Protein AF-A0A7C5HG44-F1 (afdb_monomer)

Solvent-accessible surface area (backbone atoms only — not comparable to full-atom values): 5903 Å² total; per-residue (Å²): 140,80,74,83,87,48,67,66,63,52,51,54,48,53,54,49,47,68,54,42,56,70,26,48,62,32,43,48,52,43,50,53,51,39,49,54,36,49,74,70,72,43,58,62,65,47,50,52,52,53,49,42,29,47,63,68,37,22,48,55,38,20,50,44,32,20,64,72,66,64,47,42,73,60,17,41,47,51,18,50,28,51,24,26,47,56,42,27,56,49,50,52,54,58,53,74,62,50,68,69,60,64,68,76,49,84,85,82,120

Mean predicted aligned error: 7.6 Å

Nearest PDB structures (foldseek):
  5xjj-assembly1_A  TM=9.012E-01  e=9.979E-02  Camelina sativa
  4z3p-assembly1_A  TM=8.849E-01  e=9.473E-02  Escherichia coli
  5y50-assembly1_A  TM=8.730E-01  e=9.979E-02  Arabidopsis thaliana
  7dqk-assembly1_A  TM=8.898E-01  e=2.682E-01  Nicotiana tabacum
  6fhz-assembly1_A  TM=8.068E-01  e=2.068E-01  Pyrococcus furiosus DSM 3638

InterPro domains:
  IPR002528 Multi antimicrobial extrusion protein [PF01554] (5-64)
  IPR050222 Multi Antimicrobial Extrusion (MATE) [PTHR43298] (2-100)

Structure (mmCIF, N/CA/C/O backbone):
data_AF-A0A7C5HG44-F1
#
_entry.id   AF-A0A7C5HG44-F1
#
loop_
_atom_site.group_PDB
_atom_site.id
_atom_site.type_symbol
_atom_site.label_atom_id
_atom_site.label_alt_id
_atom_site.label_comp_id
_atom_site.label_asym_id
_atom_site.label_entity_id
_atom_site.label_seq_id
_atom_site.pdbx_PDB_ins_code
_atom_site.Cartn_x
_atom_site.Cartn_y
_atom_site.Cartn_z
_atom_site.occupancy
_atom_site.B_iso_or_equiv
_atom_site.auth_seq_id
_atom_site.auth_comp_id
_atom_site.auth_asym_id
_atom_site.auth_atom_id
_atom_site.pdbx_PDB_model_num
ATOM 1 N N . PHE A 1 1 ? 27.479 -10.121 -8.462 1.00 54.97 1 PHE A N 1
ATOM 2 C CA . PHE A 1 1 ? 27.815 -9.590 -9.795 1.00 54.97 1 PHE A CA 1
ATOM 3 C C . PHE A 1 1 ? 27.079 -8.261 -9.941 1.00 54.97 1 PHE A C 1
ATOM 5 O O . PHE A 1 1 ? 25.874 -8.268 -10.136 1.00 54.97 1 PHE A O 1
ATOM 12 N N . PHE A 1 2 ? 27.750 -7.139 -9.675 1.00 60.19 2 PHE A N 1
ATOM 13 C CA . PHE A 1 2 ? 27.192 -5.786 -9.791 1.00 60.19 2 PHE A CA 1
ATOM 14 C C . PHE A 1 2 ? 28.018 -5.108 -10.878 1.00 60.19 2 PHE A C 1
ATOM 16 O O . PHE A 1 2 ? 29.231 -5.019 -10.711 1.00 60.19 2 PHE A O 1
ATOM 23 N N . ILE A 1 3 ? 27.405 -4.753 -12.008 1.00 74.75 3 ILE A N 1
ATOM 24 C CA . ILE A 1 3 ? 28.102 -4.106 -13.124 1.00 74.75 3 ILE A CA 1
ATOM 25 C C . ILE A 1 3 ? 28.048 -2.598 -12.849 1.00 74.75 3 ILE A C 1
ATOM 27 O O . ILE A 1 3 ? 26.960 -2.019 -12.896 1.00 74.75 3 ILE A O 1
ATOM 31 N N . PRO A 1 4 ? 29.167 -1.948 -12.486 1.00 76.75 4 PRO A N 1
ATOM 32 C CA . PRO A 1 4 ? 29.173 -0.507 -12.272 1.00 76.75 4 PRO A CA 1
ATOM 33 C C . PRO A 1 4 ? 28.866 0.214 -13.594 1.00 76.75 4 PRO A C 1
ATOM 35 O O . PRO A 1 4 ? 29.385 -0.180 -14.635 1.00 76.75 4 PRO A O 1
ATOM 38 N N . ASN A 1 5 ? 28.065 1.285 -13.547 1.00 76.88 5 ASN A N 1
ATOM 39 C CA . ASN A 1 5 ? 27.705 2.135 -14.697 1.00 76.88 5 ASN A CA 1
ATOM 40 C C . ASN A 1 5 ? 26.935 1.460 -15.845 1.00 76.88 5 ASN A C 1
ATOM 42 O O . ASN A 1 5 ? 26.991 1.939 -16.976 1.00 76.88 5 ASN A O 1
ATOM 46 N N . ASP A 1 6 ? 26.164 0.407 -15.575 1.00 83.12 6 ASP A N 1
ATOM 47 C CA . ASP A 1 6 ? 25.252 -0.122 -16.588 1.00 83.12 6 ASP A CA 1
ATOM 48 C C . ASP A 1 6 ? 24.082 0.869 -16.844 1.00 83.12 6 ASP A C 1
ATOM 50 O O . ASP A 1 6 ? 23.286 1.156 -15.929 1.00 83.12 6 ASP A O 1
ATOM 54 N N . PRO A 1 7 ? 23.957 1.431 -18.065 1.00 83.12 7 PRO A N 1
ATOM 55 C CA . PRO A 1 7 ? 22.883 2.365 -18.391 1.00 83.12 7 PRO A CA 1
ATOM 56 C C . PRO A 1 7 ? 21.498 1.706 -18.339 1.00 83.12 7 PRO A C 1
ATOM 58 O O . PRO A 1 7 ? 20.504 2.394 -18.091 1.00 83.12 7 PRO A O 1
ATOM 61 N N . GLU A 1 8 ? 21.404 0.386 -18.512 1.00 84.38 8 GLU A N 1
ATOM 62 C CA . GLU A 1 8 ? 20.139 -0.340 -18.468 1.00 84.38 8 GLU A CA 1
ATOM 63 C C . GLU A 1 8 ? 19.597 -0.430 -17.035 1.00 84.38 8 GLU A C 1
ATOM 65 O O . GLU A 1 8 ? 18.435 -0.098 -16.781 1.00 84.38 8 GLU A O 1
ATOM 70 N N . VAL A 1 9 ? 20.455 -0.766 -16.067 1.00 84.38 9 VAL A N 1
ATOM 71 C CA . VAL A 1 9 ? 20.096 -0.805 -14.637 1.00 84.38 9 VAL A CA 1
ATOM 72 C C . VAL A 1 9 ? 19.638 0.572 -14.156 1.00 84.38 9 VAL A C 1
ATOM 74 O O . VAL A 1 9 ? 18.628 0.694 -13.459 1.00 84.38 9 VAL A O 1
ATOM 77 N N . THR A 1 10 ? 20.336 1.626 -14.584 1.00 84.81 10 THR A N 1
ATOM 78 C CA . THR A 1 10 ? 19.983 3.012 -14.250 1.00 84.81 10 THR A CA 1
ATOM 79 C C . THR A 1 10 ? 18.611 3.386 -14.817 1.00 84.81 10 THR A C 1
ATOM 81 O O . THR A 1 10 ? 17.779 3.958 -14.109 1.00 84.81 10 THR A O 1
ATOM 84 N N . LYS A 1 11 ? 18.323 3.007 -16.070 1.00 86.88 11 LYS A N 1
ATOM 85 C CA . LYS A 1 11 ? 17.024 3.247 -16.715 1.00 86.88 11 LYS A CA 1
ATOM 86 C C . LYS A 1 11 ? 15.880 2.569 -15.957 1.00 86.88 11 LYS A C 1
ATOM 88 O O . LYS A 1 11 ? 14.875 3.219 -15.662 1.00 86.88 11 LYS A O 1
ATOM 93 N N . TRP A 1 12 ? 16.035 1.294 -15.600 1.00 85.75 12 TRP A N 1
ATOM 94 C CA . TRP A 1 12 ? 15.035 0.567 -14.813 1.00 85.75 12 TRP A CA 1
ATOM 95 C C . TRP A 1 12 ? 14.856 1.157 -13.412 1.00 85.75 12 TRP A C 1
ATOM 97 O O . TRP A 1 12 ? 13.722 1.289 -12.950 1.00 85.75 12 TRP A O 1
ATOM 107 N N . GLY A 1 13 ? 15.945 1.596 -12.774 1.00 85.19 13 GLY A N 1
ATOM 108 C CA . GLY A 1 13 ? 15.906 2.303 -11.495 1.00 85.19 13 GLY A CA 1
ATOM 109 C C . GLY A 1 13 ? 15.076 3.587 -11.558 1.00 85.19 13 GLY A C 1
ATOM 110 O O . GLY A 1 13 ? 14.198 3.793 -10.723 1.00 85.19 13 GLY A O 1
ATOM 111 N N . VAL A 1 14 ? 15.278 4.424 -12.581 1.00 88.50 14 VAL A N 1
ATOM 112 C CA . VAL A 1 14 ? 14.501 5.665 -12.767 1.00 88.50 14 VAL A CA 1
ATOM 113 C C . VAL A 1 14 ? 13.006 5.375 -12.945 1.00 88.50 14 VAL A C 1
ATOM 115 O O . VAL A 1 14 ? 12.172 6.065 -12.353 1.00 88.50 14 VAL A O 1
ATOM 118 N N . ILE A 1 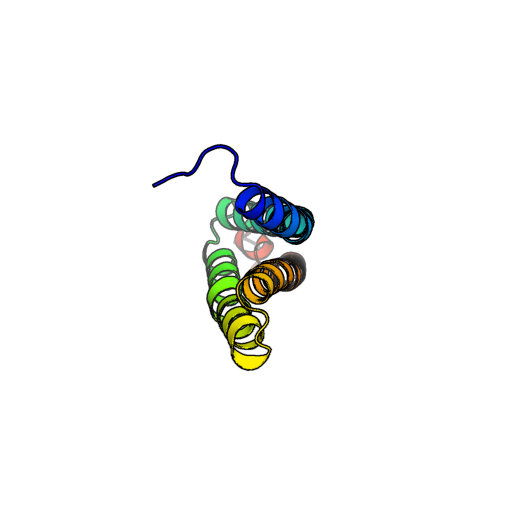15 ? 12.650 4.351 -13.729 1.00 87.50 15 ILE A N 1
ATOM 119 C CA . ILE A 1 15 ? 11.247 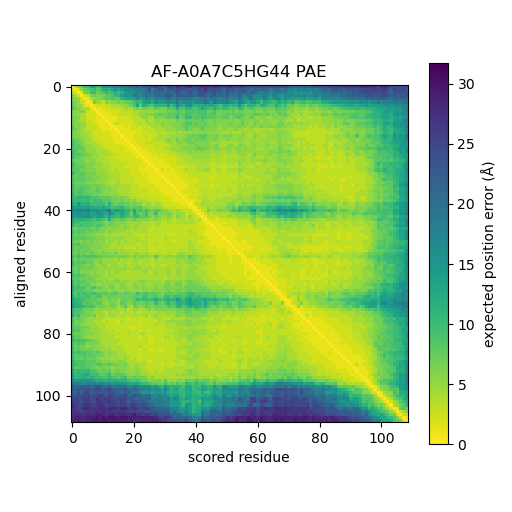3.953 -13.939 1.00 87.50 15 ILE A CA 1
ATOM 120 C C . ILE A 1 15 ? 10.623 3.480 -12.622 1.00 87.50 15 ILE A C 1
ATOM 122 O O . ILE A 1 15 ? 9.539 3.939 -12.254 1.00 87.50 15 ILE A O 1
ATOM 126 N N . LEU A 1 16 ? 11.327 2.617 -11.887 1.00 87.81 16 LEU A N 1
ATOM 127 C CA . LEU A 1 16 ? 10.902 2.135 -10.577 1.00 87.81 16 LEU A CA 1
ATOM 128 C C . LEU A 1 16 ? 10.660 3.299 -9.618 1.00 87.81 16 LEU A C 1
ATOM 130 O O . LEU A 1 16 ? 9.594 3.374 -9.006 1.00 87.81 16 LEU A O 1
ATOM 134 N N . PHE A 1 17 ? 11.608 4.235 -9.509 1.00 87.69 17 PHE A N 1
ATOM 135 C CA . PHE A 1 17 ? 11.468 5.377 -8.611 1.00 87.69 17 PHE A CA 1
ATOM 136 C C . PHE A 1 17 ? 10.272 6.245 -8.984 1.00 87.69 17 PHE A C 1
ATOM 138 O O . PHE A 1 17 ? 9.511 6.620 -8.094 1.00 87.69 17 PHE A O 1
ATOM 145 N N . ARG A 1 18 ? 10.037 6.517 -10.272 1.00 87.88 18 ARG A N 1
ATOM 146 C CA . ARG A 1 18 ? 8.867 7.301 -10.702 1.00 87.88 18 ARG A CA 1
ATOM 147 C C . ARG A 1 18 ? 7.542 6.658 -10.293 1.00 87.88 18 ARG A C 1
ATOM 149 O O . ARG A 1 18 ? 6.626 7.377 -9.910 1.00 87.88 18 ARG A O 1
ATOM 156 N N . ILE A 1 19 ? 7.449 5.329 -10.333 1.00 85.81 19 ILE A N 1
ATOM 157 C CA . ILE A 1 19 ? 6.226 4.593 -9.976 1.00 85.81 19 ILE A CA 1
ATOM 158 C C . ILE A 1 19 ? 6.075 4.459 -8.453 1.00 85.81 19 ILE A C 1
ATOM 160 O O . ILE A 1 19 ? 4.984 4.637 -7.912 1.00 85.81 19 ILE A O 1
ATOM 164 N N . ILE A 1 20 ? 7.162 4.161 -7.737 1.00 86.88 20 ILE A N 1
ATOM 165 C CA . ILE A 1 20 ? 7.110 3.861 -6.301 1.00 86.88 20 ILE A CA 1
ATOM 166 C C . ILE A 1 20 ? 7.085 5.124 -5.441 1.00 86.88 20 ILE A C 1
ATOM 168 O O . ILE A 1 20 ? 6.397 5.119 -4.421 1.00 86.88 20 ILE A O 1
ATOM 172 N N . SER A 1 21 ? 7.768 6.205 -5.828 1.00 89.12 21 SER A N 1
ATOM 173 C CA . SER A 1 21 ? 7.845 7.448 -5.038 1.00 89.12 21 SER A CA 1
ATOM 174 C C . SER A 1 21 ? 6.479 7.975 -4.578 1.00 89.12 21 SER A C 1
ATOM 176 O O . SER A 1 21 ? 6.312 8.183 -3.375 1.00 89.12 21 SER A O 1
ATOM 178 N N . PRO A 1 22 ? 5.455 8.112 -5.445 1.00 88.44 22 PRO A N 1
ATOM 179 C CA . PRO A 1 22 ? 4.143 8.565 -4.986 1.00 88.44 22 PRO A CA 1
ATOM 180 C C . PRO A 1 22 ? 3.450 7.543 -4.065 1.00 88.44 22 PRO A C 1
ATOM 182 O O . PRO A 1 22 ? 2.653 7.928 -3.212 1.00 88.44 22 PRO A O 1
ATOM 185 N N . SER A 1 23 ? 3.784 6.246 -4.160 1.00 87.94 23 SER A N 1
ATOM 186 C CA . SER A 1 23 ? 3.244 5.208 -3.263 1.00 87.94 23 SER A CA 1
ATOM 187 C C . SER A 1 23 ? 3.677 5.396 -1.807 1.00 87.94 23 SER A C 1
ATOM 189 O O . SER A 1 23 ? 2.966 4.963 -0.897 1.00 87.94 23 SER A O 1
ATOM 191 N N . VAL A 1 24 ? 4.839 6.023 -1.584 1.00 88.06 24 VAL A N 1
ATOM 192 C CA . VAL A 1 24 ? 5.443 6.170 -0.255 1.00 88.06 24 VAL A CA 1
ATOM 193 C C . VAL A 1 24 ? 4.594 7.068 0.640 1.00 88.06 24 VAL A C 1
ATOM 195 O O . VAL A 1 24 ? 4.479 6.793 1.829 1.00 88.06 24 VAL A O 1
ATOM 198 N N . VAL A 1 25 ? 3.916 8.073 0.076 1.00 90.19 25 VAL A N 1
ATOM 199 C CA . VAL A 1 25 ? 3.001 8.951 0.826 1.00 90.19 25 VAL A CA 1
ATOM 200 C C . VAL A 1 25 ? 1.861 8.138 1.449 1.00 90.19 25 VAL A C 1
ATOM 202 O O . VAL A 1 25 ? 1.611 8.215 2.651 1.00 90.19 25 VAL A O 1
ATOM 205 N N . PHE A 1 26 ? 1.218 7.277 0.656 1.00 89.31 26 PHE A N 1
ATOM 206 C CA . PHE A 1 26 ? 0.149 6.392 1.131 1.00 89.31 26 PHE A CA 1
ATOM 207 C C . PHE A 1 26 ? 0.659 5.341 2.116 1.00 89.31 26 PHE A C 1
ATOM 209 O O . PHE A 1 26 ? -0.024 5.000 3.086 1.00 89.31 26 PHE A O 1
ATOM 216 N N . PHE A 1 27 ? 1.874 4.842 1.887 1.00 87.69 27 PHE A N 1
ATOM 217 C CA . PHE A 1 27 ? 2.527 3.927 2.812 1.00 87.69 27 PHE A CA 1
ATOM 218 C C . PHE A 1 27 ? 2.823 4.592 4.166 1.00 87.69 27 PHE A C 1
ATOM 220 O O . PHE A 1 27 ? 2.617 3.964 5.203 1.00 87.69 27 PHE A O 1
ATOM 227 N N . GLY A 1 28 ? 3.203 5.872 4.174 1.00 89.69 28 GLY A N 1
ATOM 228 C CA . GLY A 1 28 ? 3.368 6.668 5.390 1.00 89.69 28 GLY A CA 1
ATOM 229 C C . GLY A 1 28 ? 2.078 6.757 6.206 1.00 89.69 28 GLY A C 1
ATOM 230 O O . GLY A 1 28 ? 2.099 6.512 7.409 1.00 89.69 28 GLY A O 1
ATOM 231 N N . ILE A 1 29 ? 0.933 6.989 5.555 1.00 88.50 29 ILE A N 1
ATOM 232 C CA . ILE A 1 29 ? -0.379 6.985 6.228 1.00 88.50 29 ILE A CA 1
ATOM 233 C C . ILE A 1 29 ? -0.641 5.628 6.893 1.00 88.50 29 ILE A C 1
ATOM 235 O O . ILE A 1 29 ? -1.014 5.574 8.062 1.00 88.50 29 ILE A O 1
ATOM 239 N N . LEU A 1 30 ? -0.404 4.523 6.179 1.00 88.12 30 LEU A N 1
ATOM 240 C CA . LEU A 1 30 ? -0.551 3.179 6.745 1.00 88.12 30 LEU A CA 1
ATOM 241 C C . LEU A 1 30 ? 0.364 2.972 7.964 1.00 88.12 30 LEU A C 1
ATOM 243 O O . LEU A 1 30 ? -0.043 2.340 8.936 1.00 88.12 30 LEU A O 1
ATOM 247 N N . MET A 1 31 ? 1.587 3.503 7.926 1.00 89.06 31 MET A N 1
ATOM 248 C CA . MET A 1 31 ? 2.546 3.416 9.026 1.00 89.06 31 MET A CA 1
ATOM 249 C C . MET A 1 31 ? 2.072 4.194 10.262 1.00 89.06 31 MET A C 1
ATOM 251 O O . MET A 1 31 ? 2.120 3.653 11.365 1.00 89.06 31 MET A O 1
ATOM 255 N N . VAL A 1 32 ? 1.526 5.402 10.079 1.00 90.06 32 VAL A N 1
ATOM 256 C CA . VAL A 1 32 ? 0.918 6.201 11.159 1.00 90.06 32 VAL A CA 1
ATOM 257 C C . VAL A 1 32 ? -0.279 5.474 11.772 1.00 90.06 32 VAL A C 1
ATOM 259 O O . VAL A 1 32 ? -0.366 5.354 12.991 1.00 90.06 32 VAL A O 1
ATOM 262 N N . LEU A 1 33 ? -1.168 4.924 10.940 1.00 85.38 33 LEU A N 1
ATOM 263 C CA . LEU A 1 33 ? -2.320 4.144 11.400 1.00 85.38 33 LEU A CA 1
ATOM 264 C C . LEU A 1 33 ? -1.883 2.918 12.206 1.00 85.38 33 LEU A C 1
ATOM 266 O O . LEU A 1 33 ? -2.378 2.690 13.308 1.00 85.38 33 LEU A O 1
ATOM 270 N N . ASN A 1 34 ? -0.924 2.149 11.683 1.00 86.62 34 ASN A N 1
ATOM 271 C CA . ASN A 1 34 ? -0.373 0.993 12.384 1.00 86.62 34 ASN A CA 1
ATOM 272 C C . ASN A 1 34 ? 0.256 1.391 13.724 1.00 86.62 34 ASN A C 1
ATOM 274 O O . ASN A 1 34 ? 0.095 0.655 14.694 1.00 86.62 34 ASN A O 1
ATOM 278 N N . 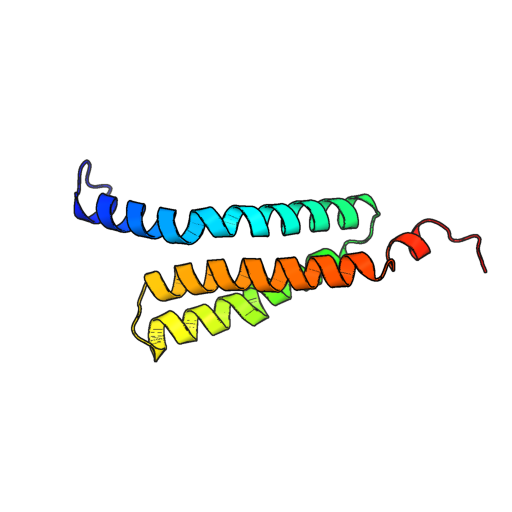GLY A 1 35 ? 0.951 2.530 13.790 1.00 85.94 35 GLY A N 1
ATOM 279 C CA . GLY A 1 35 ? 1.515 3.063 15.029 1.00 85.94 35 GLY A CA 1
ATOM 280 C C . GLY A 1 35 ? 0.440 3.459 16.042 1.00 85.94 35 GLY A C 1
ATOM 281 O O . GLY A 1 35 ? 0.537 3.084 17.205 1.00 85.94 35 GLY A O 1
ATOM 282 N N . ALA A 1 36 ? -0.624 4.131 15.597 1.00 85.38 36 ALA A N 1
ATOM 283 C CA . ALA A 1 36 ? -1.731 4.541 16.458 1.00 85.38 36 ALA A CA 1
ATOM 284 C C . ALA A 1 36 ? -2.470 3.340 17.076 1.00 85.38 36 ALA A C 1
ATOM 286 O O . ALA A 1 36 ? -2.699 3.306 18.283 1.00 85.38 36 ALA A O 1
ATOM 287 N N . PHE A 1 37 ? -2.796 2.320 16.271 1.00 81.38 37 PHE A N 1
ATOM 288 C CA . PHE A 1 37 ? -3.446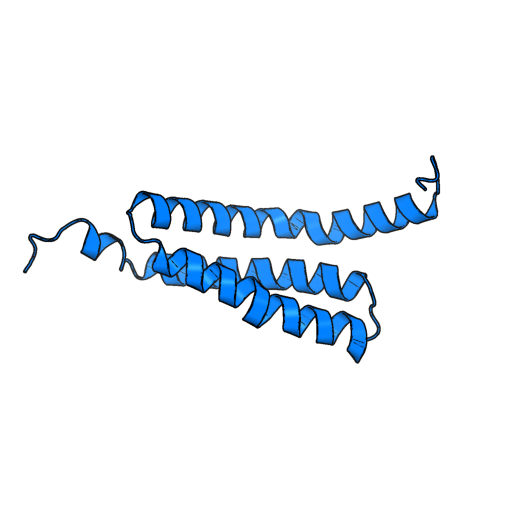 1.103 16.770 1.00 81.38 37 PHE A CA 1
ATOM 289 C C . PHE A 1 37 ? -2.550 0.306 17.732 1.00 81.38 37 PHE A C 1
ATOM 291 O O . PHE A 1 37 ? -3.019 -0.138 18.780 1.00 81.38 37 PHE A O 1
ATOM 298 N N . GLN A 1 38 ? -1.261 0.157 17.405 1.00 82.88 38 GLN A N 1
ATOM 299 C CA . GLN A 1 38 ? -0.300 -0.524 18.279 1.00 82.88 38 GLN A CA 1
ATOM 300 C C . GLN A 1 38 ? -0.079 0.235 19.594 1.00 82.88 38 GLN A C 1
ATOM 302 O O . GLN A 1 38 ? -0.038 -0.393 20.648 1.00 82.88 38 GLN A O 1
ATOM 307 N N . GLY A 1 39 ? -0.009 1.570 19.555 1.00 81.81 39 GLY A N 1
ATOM 308 C CA . GLY A 1 39 ? 0.113 2.419 20.745 1.00 81.81 39 GLY A CA 1
ATOM 309 C C . GLY A 1 39 ? -1.113 2.374 21.662 1.00 81.81 39 GLY A C 1
ATOM 310 O O . GLY A 1 39 ? -0.974 2.501 22.872 1.00 81.81 39 GLY A O 1
ATOM 311 N N . ALA A 1 40 ? -2.301 2.115 21.109 1.00 77.81 40 ALA A N 1
ATOM 312 C CA . ALA A 1 40 ? -3.530 1.883 21.871 1.00 77.81 40 ALA A CA 1
ATOM 313 C C . ALA A 1 40 ? -3.667 0.441 22.412 1.00 77.81 40 ALA A C 1
ATOM 315 O O . ALA A 1 40 ? -4.702 0.091 22.978 1.00 77.81 40 ALA A O 1
ATOM 316 N N . GLY A 1 41 ? -2.666 -0.424 22.203 1.00 77.31 41 GLY A N 1
ATOM 317 C CA . GLY A 1 41 ? -2.690 -1.826 22.630 1.00 77.31 41 GLY A CA 1
ATOM 318 C C . GLY A 1 41 ? -3.587 -2.741 21.784 1.00 77.31 41 GLY A C 1
ATOM 319 O O . GLY A 1 41 ? -3.808 -3.894 22.156 1.00 77.31 41 GLY A O 1
ATOM 320 N N . ASP A 1 42 ? -4.106 -2.272 20.641 1.00 75.44 42 ASP A N 1
ATOM 321 C CA . ASP A 1 42 ? -4.924 -3.082 19.733 1.00 75.44 42 ASP A CA 1
ATOM 322 C C . ASP A 1 42 ? -4.145 -3.483 18.475 1.00 75.44 42 ASP A C 1
ATOM 324 O O . ASP A 1 42 ? -4.099 -2.775 17.470 1.00 75.44 42 ASP A O 1
ATOM 328 N N . THR A 1 43 ? -3.536 -4.666 18.514 1.00 79.94 43 THR A N 1
ATOM 329 C CA . THR A 1 43 ? -2.699 -5.190 17.423 1.00 79.94 43 THR A CA 1
ATOM 330 C C . THR A 1 43 ? -3.486 -5.940 16.347 1.00 79.94 43 THR A C 1
ATOM 332 O O . THR A 1 43 ? -2.956 -6.208 15.267 1.00 79.94 43 THR A O 1
ATOM 335 N N . LYS A 1 44 ? -4.769 -6.249 16.579 1.00 81.38 44 LYS A N 1
ATOM 336 C CA . LYS A 1 44 ? -5.583 -7.009 15.615 1.00 81.38 44 LYS A CA 1
ATOM 337 C C . LYS A 1 44 ? -5.891 -6.206 14.338 1.00 81.38 44 LYS A C 1
ATOM 339 O O . LYS A 1 44 ? -5.661 -6.743 13.253 1.00 81.38 44 LYS A O 1
ATOM 344 N N . PRO A 1 45 ? -6.355 -4.939 14.404 1.00 82.19 45 PRO A N 1
ATOM 345 C CA . PRO A 1 45 ? -6.592 -4.123 13.210 1.00 82.19 45 PRO A CA 1
ATOM 346 C C . PRO A 1 45 ? -5.363 -3.954 12.296 1.00 82.19 45 PRO A C 1
ATOM 348 O O . PRO A 1 45 ? -5.494 -4.224 11.098 1.00 82.19 45 PRO A O 1
ATOM 351 N N . PRO A 1 46 ? -4.169 -3.571 12.799 1.00 84.50 46 PRO A N 1
ATOM 352 C CA . PRO A 1 46 ? -2.998 -3.385 11.946 1.00 84.50 46 PRO A CA 1
ATOM 353 C C . PRO A 1 46 ? -2.530 -4.701 11.313 1.00 84.50 46 PRO A C 1
ATOM 355 O O . PRO A 1 46 ? -2.093 -4.713 10.160 1.00 84.50 46 PRO A O 1
ATOM 358 N N . MET A 1 47 ? -2.683 -5.830 12.009 1.00 87.19 47 MET A N 1
ATOM 359 C CA . MET A 1 47 ? -2.359 -7.145 11.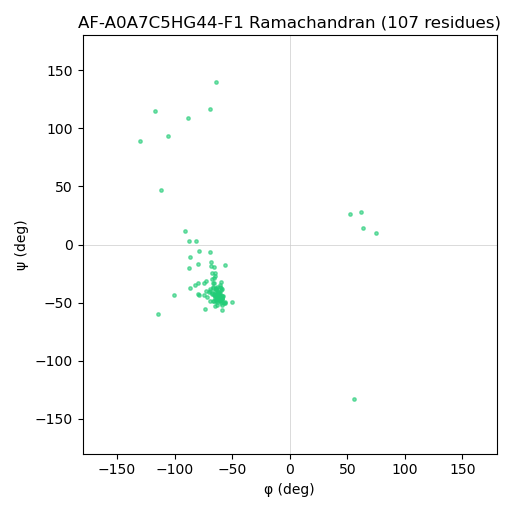456 1.00 87.19 47 MET A CA 1
ATOM 360 C C . MET A 1 47 ? -3.265 -7.500 10.268 1.00 87.19 47 MET A C 1
ATOM 362 O O . MET A 1 47 ? -2.768 -7.862 9.201 1.00 87.19 47 MET A O 1
ATOM 366 N N . VAL A 1 48 ? -4.584 -7.333 10.418 1.00 88.38 48 VAL A N 1
ATOM 367 C CA . VAL A 1 48 ? -5.549 -7.607 9.339 1.00 88.38 48 VAL A CA 1
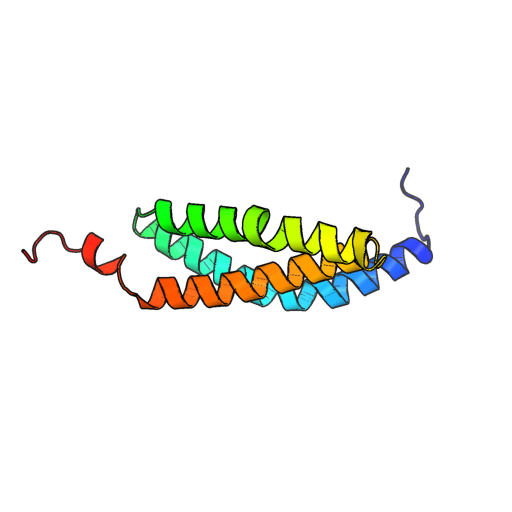ATOM 368 C C . VAL A 1 48 ? -5.289 -6.706 8.133 1.00 88.38 48 VAL A C 1
ATOM 370 O O . VAL A 1 48 ? -5.244 -7.200 7.007 1.00 88.38 48 VAL A O 1
ATOM 373 N N . LEU A 1 49 ? -5.049 -5.407 8.349 1.00 88.12 49 LEU A N 1
ATOM 374 C CA . LEU A 1 49 ? -4.745 -4.470 7.264 1.00 88.12 49 LEU A CA 1
ATOM 375 C C . LEU A 1 49 ? -3.492 -4.890 6.479 1.00 88.12 49 LEU A C 1
ATOM 377 O O . LEU A 1 49 ? -3.501 -4.892 5.248 1.00 88.12 49 LEU A O 1
ATOM 381 N N . ASN A 1 50 ? -2.419 -5.293 7.165 1.00 89.75 50 ASN A N 1
ATOM 382 C CA . ASN A 1 50 ? -1.188 -5.720 6.497 1.00 89.75 50 ASN A CA 1
ATOM 383 C C . ASN A 1 50 ? -1.359 -7.031 5.716 1.00 89.75 50 ASN A C 1
ATOM 385 O O . ASN A 1 50 ? -0.878 -7.127 4.584 1.00 89.75 50 ASN A O 1
ATOM 389 N N . ILE A 1 51 ? -2.071 -8.012 6.278 1.00 92.31 51 ILE A N 1
ATOM 390 C CA . ILE A 1 51 ? -2.338 -9.287 5.600 1.00 92.31 51 ILE A CA 1
ATOM 391 C C . ILE A 1 51 ? -3.178 -9.052 4.343 1.00 92.31 51 ILE A C 1
ATOM 393 O O . ILE A 1 51 ? -2.791 -9.495 3.265 1.00 92.31 51 ILE A O 1
ATOM 397 N N . VAL A 1 52 ? -4.280 -8.304 4.448 1.00 90.88 52 VAL A N 1
ATOM 398 C CA . VAL A 1 52 ? -5.155 -8.008 3.302 1.00 90.88 52 VAL A CA 1
ATOM 399 C C . VAL A 1 52 ? -4.406 -7.221 2.228 1.00 90.88 52 VAL A C 1
ATOM 401 O O . VAL A 1 52 ? -4.524 -7.528 1.043 1.00 90.88 52 VAL A O 1
ATOM 404 N N . ARG A 1 53 ? -3.568 -6.256 2.617 1.00 91.38 53 ARG A N 1
ATOM 405 C CA . ARG A 1 53 ? -2.729 -5.508 1.675 1.00 91.38 53 ARG A CA 1
ATOM 406 C C . ARG A 1 53 ? -1.798 -6.421 0.884 1.00 91.38 53 ARG A C 1
ATOM 408 O O . ARG A 1 53 ? -1.753 -6.301 -0.337 1.00 91.38 53 ARG A O 1
ATOM 415 N N . LEU A 1 54 ? -1.025 -7.282 1.554 1.00 90.12 54 LEU A N 1
ATOM 416 C CA . LEU A 1 54 ? -0.050 -8.133 0.867 1.00 90.12 54 LEU A CA 1
ATOM 417 C C . LEU A 1 54 ? -0.731 -9.273 0.112 1.00 90.12 54 LEU A C 1
ATOM 419 O O . LEU A 1 54 ? -0.534 -9.412 -1.090 1.00 90.12 54 LEU A O 1
ATOM 423 N N . TRP A 1 55 ? -1.527 -10.073 0.807 1.00 90.88 55 TRP A N 1
ATOM 424 C CA . TRP A 1 55 ? -2.071 -11.313 0.264 1.00 90.88 55 TRP A CA 1
ATOM 425 C C . TRP A 1 55 ? -3.371 -11.112 -0.502 1.00 90.88 55 TRP A C 1
ATOM 427 O O . TRP A 1 55 ? -3.573 -11.751 -1.525 1.00 90.88 55 TRP A O 1
ATOM 437 N N . GLY A 1 56 ? -4.242 -10.218 -0.037 1.00 89.19 56 GLY A N 1
ATOM 438 C CA . GLY A 1 56 ? -5.537 -9.978 -0.677 1.00 89.19 56 GLY A CA 1
ATOM 439 C C . GLY A 1 56 ? -5.454 -9.074 -1.906 1.00 89.19 56 GLY A C 1
ATOM 440 O O . GLY A 1 56 ? -6.216 -9.253 -2.848 1.00 89.19 56 GLY A O 1
ATOM 441 N N . ILE A 1 57 ? -4.535 -8.104 -1.908 1.00 90.06 57 ILE A N 1
ATOM 442 C CA . ILE A 1 57 ? -4.461 -7.092 -2.971 1.00 90.06 57 ILE A CA 1
ATOM 443 C C . ILE A 1 57 ? -3.165 -7.228 -3.762 1.00 90.06 57 ILE A C 1
ATOM 445 O O . ILE A 1 57 ? -3.198 -7.453 -4.969 1.00 90.06 57 ILE A O 1
ATOM 449 N N . ARG A 1 58 ? -2.009 -7.107 -3.104 1.00 90.06 58 ARG A N 1
ATOM 450 C CA . ARG A 1 58 ? -0.726 -6.983 -3.804 1.00 90.06 58 ARG A CA 1
ATOM 451 C C . ARG A 1 58 ? -0.355 -8.234 -4.592 1.00 90.06 58 ARG A C 1
ATOM 453 O O . ARG A 1 58 ? 0.023 -8.101 -5.751 1.00 90.06 58 ARG A O 1
ATOM 460 N N . VAL A 1 59 ? -0.448 -9.418 -3.987 1.00 91.75 59 VAL A N 1
ATOM 461 C CA . VAL A 1 59 ? -0.085 -10.683 -4.644 1.00 91.75 59 VAL A CA 1
ATOM 462 C C . VAL A 1 59 ? -0.995 -10.954 -5.854 1.00 91.75 59 VAL A C 1
ATOM 464 O O . VAL A 1 59 ? -0.451 -11.071 -6.954 1.00 91.75 59 VAL A O 1
ATOM 467 N N . PRO A 1 60 ? -2.339 -10.926 -5.739 1.00 91.50 60 PRO A N 1
ATOM 468 C CA . PRO A 1 60 ? -3.226 -11.123 -6.884 1.00 91.50 60 PRO A CA 1
ATOM 469 C C . PRO A 1 60 ? -3.011 -10.095 -7.994 1.00 91.50 60 PRO A C 1
ATOM 471 O O . PRO A 1 60 ? -2.868 -10.474 -9.152 1.00 91.50 60 PRO A O 1
ATOM 474 N N . PHE A 1 61 ? -2.900 -8.804 -7.658 1.00 90.44 61 PHE A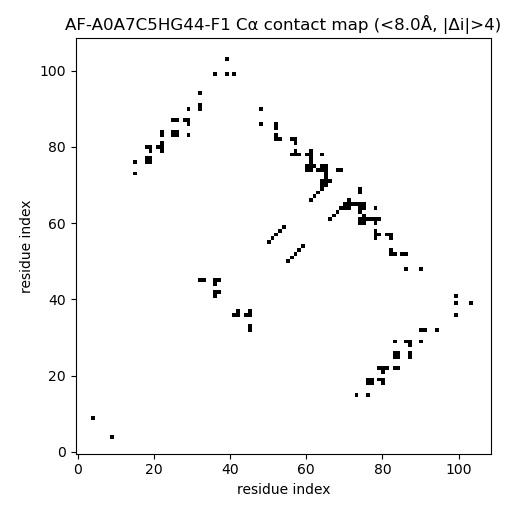 N 1
ATOM 475 C CA . PHE A 1 61 ? -2.645 -7.776 -8.669 1.00 90.44 61 PHE A CA 1
ATOM 476 C C . PHE A 1 61 ? -1.258 -7.912 -9.298 1.00 90.44 61 PHE A C 1
ATOM 478 O O . PHE A 1 61 ? -1.124 -7.700 -10.496 1.00 90.44 61 PHE A O 1
ATOM 485 N N . SER A 1 62 ? -0.223 -8.285 -8.536 1.00 91.81 62 SER A N 1
ATOM 486 C CA . SER A 1 62 ? 1.102 -8.530 -9.120 1.00 91.81 62 SER A CA 1
ATOM 487 C C . SER A 1 62 ? 1.069 -9.685 -10.113 1.00 91.81 62 SER A C 1
ATOM 489 O O . SER A 1 62 ? 1.615 -9.544 -11.199 1.00 91.81 62 SER A O 1
ATOM 491 N N . TYR A 1 63 ? 0.380 -10.781 -9.783 1.00 90.19 63 TYR A N 1
ATOM 492 C CA . TYR A 1 63 ? 0.228 -11.930 -10.669 1.00 90.19 63 TYR A CA 1
ATOM 493 C C . TYR A 1 63 ? -0.527 -11.534 -11.943 1.00 90.19 63 TYR A C 1
ATOM 495 O O . TYR A 1 63 ? -0.073 -11.801 -13.053 1.00 90.19 63 TYR A O 1
ATOM 503 N N . LEU A 1 64 ? -1.641 -10.818 -11.786 1.00 91.50 64 LEU A N 1
ATOM 504 C CA . LEU A 1 64 ? -2.501 -10.413 -12.890 1.00 91.50 64 LEU A CA 1
ATOM 505 C C . LEU A 1 64 ? -1.788 -9.412 -13.820 1.00 91.50 64 LEU A C 1
ATOM 507 O O . LEU A 1 64 ? -1.723 -9.630 -15.026 1.00 91.50 64 LEU A O 1
ATOM 511 N N . LEU A 1 65 ? -1.163 -8.356 -13.291 1.00 88.94 65 LEU A N 1
ATOM 512 C CA . LEU A 1 65 ? -0.460 -7.382 -14.135 1.00 88.94 65 LEU A CA 1
ATOM 513 C C . LEU A 1 65 ? 0.853 -7.914 -14.720 1.00 88.94 65 LEU A C 1
ATOM 515 O O . LEU A 1 65 ? 1.163 -7.623 -15.874 1.00 88.94 65 LEU A O 1
ATOM 519 N N . ALA A 1 66 ? 1.640 -8.672 -13.955 1.00 90.12 66 ALA A N 1
ATOM 520 C CA . ALA A 1 66 ? 2.933 -9.143 -14.442 1.00 90.12 66 ALA A CA 1
ATOM 521 C C . ALA A 1 66 ? 2.787 -10.276 -15.465 1.00 90.12 66 ALA A C 1
ATOM 523 O O . ALA A 1 66 ? 3.483 -10.254 -16.480 1.00 90.12 66 ALA A O 1
ATOM 524 N N . LEU A 1 67 ? 1.894 -11.244 -15.211 1.00 85.88 67 LEU A N 1
ATOM 525 C CA . LEU A 1 67 ? 1.788 -12.463 -16.018 1.00 85.88 67 LEU A CA 1
ATOM 526 C C . LEU A 1 67 ? 0.646 -12.420 -17.031 1.00 85.88 67 LEU A C 1
ATOM 528 O O . LEU A 1 67 ? 0.868 -12.811 -18.170 1.00 85.88 67 LEU A O 1
ATOM 532 N N . VAL A 1 68 ? -0.545 -11.933 -16.657 1.00 87.06 68 VAL A N 1
ATOM 533 C CA . VAL A 1 68 ? -1.708 -11.921 -17.571 1.00 87.06 68 VAL A CA 1
ATOM 534 C C . VAL A 1 68 ? -1.613 -10.766 -18.564 1.00 87.06 68 VAL A C 1
ATOM 536 O O . VAL A 1 68 ? -1.832 -10.954 -19.754 1.00 87.06 68 VAL A O 1
ATOM 539 N N . PHE A 1 69 ? -1.238 -9.574 -18.097 1.00 88.06 69 PHE A N 1
ATOM 540 C CA . PHE A 1 69 ? -1.044 -8.409 -18.968 1.00 88.06 69 PHE A CA 1
ATOM 541 C C . PHE A 1 69 ? 0.369 -8.307 -19.561 1.00 88.06 69 PHE A C 1
ATOM 543 O O . PHE A 1 69 ? 0.672 -7.332 -20.244 1.00 88.06 69 PHE A O 1
ATOM 550 N N . HIS A 1 70 ? 1.244 -9.285 -19.295 1.00 84.94 70 HIS A N 1
ATOM 551 C CA . HIS A 1 70 ? 2.627 -9.330 -19.785 1.00 84.94 70 HIS A CA 1
ATOM 552 C C . HIS A 1 70 ? 3.451 -8.055 -19.509 1.00 84.94 70 HIS A C 1
ATOM 554 O O . HIS A 1 70 ? 4.422 -7.768 -20.206 1.00 84.94 70 HIS A O 1
ATOM 560 N N . MET A 1 71 ? 3.107 -7.286 -18.466 1.00 82.81 71 MET A N 1
ATOM 561 C CA . MET A 1 71 ? 3.821 -6.049 -18.111 1.00 82.81 71 MET A CA 1
ATOM 562 C C . MET A 1 71 ? 5.131 -6.315 -17.353 1.00 82.81 71 MET A C 1
ATOM 564 O O . MET A 1 71 ? 5.868 -5.376 -17.038 1.00 82.81 71 MET A O 1
ATOM 568 N N . GLY A 1 72 ? 5.413 -7.577 -17.010 1.00 87.06 72 GLY A N 1
ATOM 569 C CA . GLY A 1 72 ? 6.642 -7.982 -16.336 1.00 87.06 72 GLY A CA 1
ATOM 570 C C . GLY A 1 72 ? 6.872 -7.218 -15.017 1.00 87.06 72 GLY A C 1
ATOM 571 O O . GLY A 1 72 ? 5.936 -7.078 -14.222 1.00 87.06 72 GLY A O 1
ATOM 572 N N . PRO A 1 73 ? 8.088 -6.691 -14.762 1.00 84.31 73 PRO A N 1
ATOM 573 C CA . PRO A 1 73 ? 8.427 -5.992 -13.515 1.00 84.31 73 PRO A CA 1
ATOM 574 C C . PRO A 1 73 ? 7.574 -4.747 -13.238 1.00 84.31 73 PRO A C 1
ATOM 576 O O . PRO A 1 73 ? 7.260 -4.449 -12.085 1.00 84.31 73 PRO A O 1
ATOM 579 N N . ILE A 1 74 ? 7.148 -4.042 -14.289 1.00 87.06 74 ILE A N 1
ATOM 580 C CA . ILE A 1 74 ? 6.332 -2.828 -14.169 1.00 87.06 74 ILE A CA 1
ATOM 581 C C . ILE A 1 74 ? 4.975 -3.162 -13.538 1.00 87.06 74 ILE A C 1
ATOM 583 O O . ILE A 1 74 ? 4.493 -2.4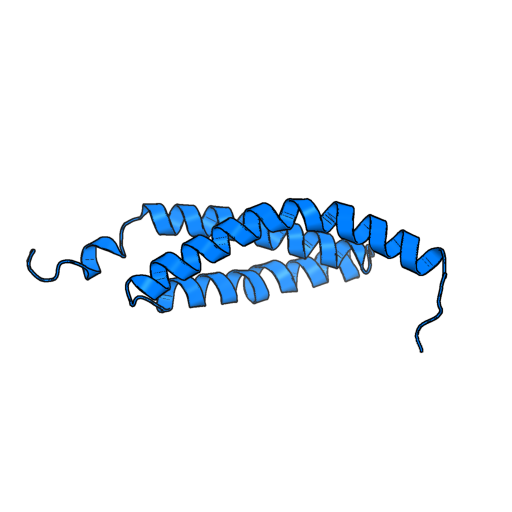18 -12.683 1.00 87.06 74 ILE A O 1
ATOM 587 N N . GLY A 1 75 ? 4.393 -4.314 -13.887 1.00 86.06 75 GLY A N 1
ATOM 588 C CA . GLY A 1 75 ? 3.139 -4.787 -13.299 1.00 86.06 75 GLY A CA 1
ATOM 589 C C . GLY A 1 75 ? 3.227 -4.991 -11.783 1.00 86.06 75 GLY A C 1
ATOM 590 O O . GLY A 1 75 ? 2.285 -4.676 -11.055 1.00 86.06 75 GLY A O 1
ATOM 591 N N . ILE A 1 76 ? 4.389 -5.429 -11.288 1.00 88.56 76 ILE A N 1
ATOM 592 C CA . ILE A 1 76 ? 4.659 -5.607 -9.853 1.00 88.56 76 ILE A CA 1
ATOM 593 C C . ILE A 1 76 ? 4.762 -4.247 -9.144 1.00 88.56 76 ILE A C 1
ATOM 595 O O . ILE A 1 76 ? 4.252 -4.066 -8.036 1.00 88.56 76 ILE A O 1
ATOM 599 N N . TRP A 1 77 ? 5.406 -3.260 -9.767 1.00 89.69 77 TRP A N 1
ATOM 600 C CA . TRP A 1 77 ? 5.532 -1.922 -9.180 1.00 89.69 77 TRP A CA 1
ATOM 601 C C . TRP A 1 77 ? 4.190 -1.186 -9.143 1.00 89.69 77 TRP A C 1
ATOM 603 O O . TRP A 1 77 ? 3.865 -0.537 -8.145 1.00 89.69 77 TRP A O 1
ATOM 613 N N . ILE A 1 78 ? 3.367 -1.350 -10.180 1.00 87.50 78 ILE A N 1
ATOM 614 C CA . ILE A 1 78 ? 2.006 -0.805 -10.220 1.00 87.50 78 ILE A CA 1
ATOM 615 C C . ILE A 1 78 ? 1.120 -1.477 -9.166 1.00 87.50 78 ILE A C 1
ATOM 617 O O . ILE A 1 78 ? 0.398 -0.782 -8.450 1.00 87.50 78 ILE A O 1
ATOM 621 N N . SER A 1 79 ? 1.194 -2.802 -9.002 1.00 89.31 79 SER A N 1
ATOM 622 C CA . SER A 1 79 ? 0.414 -3.490 -7.965 1.00 89.31 79 SER A CA 1
ATOM 623 C C . SER A 1 79 ? 0.816 -3.049 -6.556 1.00 89.31 79 SER A C 1
ATOM 625 O O . SER A 1 79 ? -0.040 -2.875 -5.687 1.00 89.31 79 SER A O 1
ATOM 627 N N . MET A 1 80 ? 2.108 -2.790 -6.326 1.00 88.81 80 MET A N 1
ATOM 628 C CA . MET A 1 80 ? 2.604 -2.193 -5.089 1.00 88.81 80 MET A CA 1
ATOM 629 C C . MET A 1 80 ? 1.984 -0.815 -4.842 1.00 88.81 80 MET A C 1
ATOM 631 O O . MET A 1 80 ? 1.448 -0.592 -3.754 1.00 88.81 80 MET A O 1
ATOM 635 N N . PHE A 1 81 ? 2.008 0.074 -5.837 1.00 89.62 81 PHE A N 1
ATOM 636 C CA . PHE A 1 81 ? 1.387 1.396 -5.748 1.00 89.62 81 PHE A CA 1
ATOM 637 C C . PHE A 1 81 ? -0.111 1.300 -5.425 1.00 89.62 81 PHE A C 1
ATOM 639 O O . PHE A 1 81 ? -0.572 1.883 -4.442 1.00 89.62 81 PHE A O 1
ATOM 646 N N . LEU A 1 82 ? -0.850 0.481 -6.176 1.00 89.62 82 LEU A N 1
ATOM 647 C CA . LEU A 1 82 ? -2.289 0.304 -5.998 1.00 89.62 82 LEU A CA 1
ATOM 648 C C . LEU A 1 82 ? -2.631 -0.282 -4.621 1.00 89.62 82 LEU A C 1
ATOM 650 O O . LEU A 1 82 ? -3.535 0.207 -3.944 1.00 89.62 82 LEU A O 1
ATOM 654 N N . SER A 1 83 ? -1.866 -1.277 -4.162 1.00 91.38 83 SER A N 1
ATOM 655 C CA . SER A 1 83 ? -2.071 -1.888 -2.844 1.00 91.38 83 SER A CA 1
ATOM 656 C C . SER A 1 83 ? -1.919 -0.884 -1.700 1.00 91.38 83 SER A C 1
ATOM 658 O O . SER A 1 83 ? -2.677 -0.945 -0.734 1.00 91.38 83 SER A O 1
ATOM 660 N N . ASN A 1 84 ? -0.981 0.066 -1.818 1.00 89.44 84 ASN A N 1
ATOM 661 C CA . ASN A 1 84 ? -0.774 1.122 -0.827 1.00 89.44 84 ASN A CA 1
ATOM 662 C C . ASN A 1 84 ? -1.938 2.116 -0.800 1.00 89.44 84 ASN A C 1
ATOM 664 O O . ASN A 1 84 ? -2.362 2.511 0.282 1.00 89.44 84 ASN A O 1
ATOM 668 N N . ILE A 1 85 ? -2.488 2.484 -1.958 1.00 91.06 85 ILE A N 1
ATOM 669 C CA . ILE A 1 85 ? -3.646 3.384 -2.034 1.00 91.06 85 ILE A CA 1
ATOM 670 C C . ILE A 1 85 ? -4.873 2.737 -1.398 1.00 91.06 85 ILE A C 1
ATOM 672 O O . ILE A 1 85 ? -5.479 3.314 -0.495 1.00 91.06 85 ILE A O 1
ATOM 676 N N . VAL A 1 86 ? -5.216 1.521 -1.835 1.00 90.94 86 VAL A N 1
ATOM 677 C CA . VAL A 1 86 ? -6.431 0.836 -1.377 1.00 90.94 86 VAL A CA 1
ATOM 678 C C . VAL A 1 86 ? -6.387 0.622 0.132 1.00 90.94 86 VAL A C 1
ATOM 680 O O . VAL A 1 86 ? -7.360 0.922 0.825 1.00 90.94 86 VAL A O 1
ATOM 683 N N . ILE A 1 87 ? -5.249 0.169 0.669 1.00 88.75 87 ILE A N 1
ATOM 684 C CA . ILE A 1 87 ? -5.138 -0.057 2.110 1.00 88.75 87 ILE A CA 1
ATOM 685 C C . ILE A 1 87 ? -5.067 1.240 2.912 1.00 88.75 87 ILE A C 1
ATOM 687 O O . ILE A 1 87 ? -5.536 1.267 4.042 1.00 88.75 87 ILE A O 1
ATOM 691 N N . SER A 1 88 ? -4.501 2.314 2.360 1.00 87.69 88 SER A N 1
ATOM 692 C CA . SER A 1 88 ? -4.471 3.612 3.033 1.00 87.69 88 SER A CA 1
ATOM 693 C C . SER A 1 88 ? -5.892 4.156 3.195 1.00 87.69 88 SER A C 1
ATOM 695 O O . SER A 1 88 ? -6.292 4.517 4.301 1.00 87.69 88 SER A O 1
ATOM 697 N N . ILE A 1 89 ? -6.705 4.095 2.134 1.00 89.00 89 ILE A N 1
ATOM 698 C CA . ILE A 1 89 ? -8.119 4.494 2.168 1.00 89.00 89 ILE A CA 1
ATOM 699 C C . ILE A 1 89 ? -8.915 3.600 3.126 1.00 89.00 89 ILE A C 1
ATOM 701 O O . ILE A 1 89 ? -9.648 4.104 3.980 1.00 89.00 89 ILE A O 1
ATOM 705 N N . TRP A 1 90 ? -8.748 2.276 3.030 1.00 87.88 90 TRP A N 1
ATOM 706 C CA . TRP A 1 90 ? -9.419 1.334 3.928 1.00 87.88 90 TRP A CA 1
ATOM 707 C C . TRP A 1 90 ? -9.012 1.577 5.382 1.00 87.88 90 TRP A C 1
ATOM 709 O O . TRP A 1 90 ? -9.864 1.668 6.263 1.00 87.88 90 TRP A O 1
ATOM 719 N N . GLY A 1 91 ? -7.715 1.726 5.637 1.00 85.06 91 GLY A N 1
ATOM 720 C CA . GLY A 1 91 ? -7.153 2.003 6.949 1.00 85.06 91 GLY A CA 1
ATOM 721 C C . GLY A 1 91 ? -7.721 3.284 7.547 1.00 85.06 91 GLY A C 1
ATOM 722 O O . GLY A 1 91 ? -8.146 3.261 8.694 1.00 85.06 91 GLY A O 1
ATOM 723 N N . LEU A 1 92 ? -7.825 4.366 6.768 1.00 85.81 92 LEU A N 1
ATOM 724 C CA . LEU A 1 92 ? -8.451 5.620 7.199 1.00 85.81 92 LEU A CA 1
ATOM 725 C C . LEU A 1 92 ? -9.943 5.450 7.516 1.00 85.81 92 LEU A C 1
ATOM 727 O O . LEU A 1 92 ? -10.433 6.013 8.494 1.00 85.81 92 LEU A O 1
ATOM 731 N N . PHE A 1 93 ? -10.674 4.667 6.721 1.00 84.75 93 PHE A N 1
ATOM 732 C CA . PHE A 1 93 ? -12.087 4.386 6.978 1.00 84.75 93 PHE A CA 1
ATOM 733 C C . PHE A 1 93 ? -12.288 3.541 8.241 1.00 84.75 93 PHE A C 1
ATOM 735 O O . PHE A 1 93 ? -13.162 3.829 9.060 1.00 84.75 93 PHE A O 1
ATOM 742 N N . TRP A 1 94 ? -11.451 2.519 8.433 1.00 82.19 94 TRP A N 1
ATOM 743 C CA . TRP A 1 94 ? -11.425 1.736 9.665 1.00 82.19 94 TRP A CA 1
ATOM 744 C C . TRP A 1 94 ? -11.075 2.635 10.843 1.00 82.19 94 TRP A C 1
ATOM 746 O O . TRP A 1 94 ? -11.718 2.542 11.887 1.00 82.19 94 TRP A O 1
ATOM 756 N N . PHE A 1 95 ? -10.118 3.545 10.646 1.00 78.12 95 PHE A N 1
ATOM 757 C CA . PHE A 1 95 ? -9.701 4.487 11.663 1.00 78.12 95 PHE A CA 1
ATOM 758 C C . PHE A 1 95 ? -10.919 5.323 12.096 1.00 78.12 95 PHE A C 1
ATOM 760 O O . PHE A 1 95 ? -11.395 5.219 13.226 1.00 78.12 95 PHE A O 1
ATOM 767 N N . LYS A 1 96 ? -11.588 5.997 11.163 1.00 76.56 96 LYS A N 1
ATOM 768 C CA . LYS A 1 96 ? -12.792 6.792 11.457 1.00 76.56 96 LYS A CA 1
ATOM 769 C C . LYS A 1 96 ? -13.946 6.043 12.146 1.00 76.56 96 LYS A C 1
ATOM 771 O O . LYS A 1 96 ? -14.802 6.696 12.730 1.00 76.56 96 LYS A O 1
ATOM 776 N N . ARG A 1 97 ? -13.994 4.703 12.134 1.00 71.94 97 ARG A N 1
ATOM 777 C CA . ARG A 1 97 ? -15.010 3.934 12.882 1.00 71.94 97 ARG A CA 1
ATOM 778 C C . ARG A 1 97 ? -14.841 3.982 14.409 1.00 71.94 97 ARG A C 1
ATOM 780 O O . ARG A 1 97 ? -15.706 3.445 15.098 1.00 71.94 97 ARG A O 1
ATOM 787 N N . GLY A 1 98 ? -13.765 4.567 14.947 1.00 62.59 98 GLY A N 1
ATOM 788 C CA . GLY A 1 98 ? -13.647 4.919 16.373 1.00 62.59 98 GLY A CA 1
ATOM 789 C C . GLY A 1 98 ? -13.678 3.734 17.348 1.00 62.59 98 GLY A C 1
ATOM 790 O O . GLY A 1 98 ? -13.847 3.908 18.552 1.00 62.59 98 GLY A O 1
ATOM 791 N N . LYS A 1 99 ? -13.524 2.492 16.864 1.00 58.97 99 LYS A N 1
ATOM 792 C CA . LYS A 1 99 ? -13.573 1.298 17.725 1.00 58.97 99 LYS A CA 1
ATOM 793 C C . LYS A 1 99 ? -12.377 1.188 18.681 1.00 58.97 99 LYS A C 1
ATOM 795 O O . LYS A 1 99 ? -12.507 0.481 19.674 1.00 58.97 99 LYS A O 1
ATOM 800 N N . TRP A 1 100 ? -11.260 1.883 18.430 1.00 59.72 100 TRP A N 1
ATOM 801 C CA . TRP A 1 100 ? -10.168 1.981 19.415 1.00 59.72 100 TRP A CA 1
ATOM 802 C C . TRP A 1 100 ? -10.579 2.777 20.653 1.00 59.72 100 TRP A C 1
ATOM 804 O O . TRP A 1 100 ? -10.082 2.511 21.738 1.00 59.72 100 TRP A O 1
ATOM 814 N N . GLU A 1 101 ? -11.490 3.743 20.508 1.00 55.09 101 GLU A N 1
ATOM 815 C CA . GLU A 1 101 ? -11.809 4.713 21.560 1.00 55.09 101 GLU A CA 1
ATOM 816 C C . GLU A 1 101 ? -12.639 4.035 22.648 1.00 55.09 101 GLU A C 1
ATOM 818 O O . GLU A 1 101 ? -12.451 4.271 23.836 1.00 55.09 101 GLU A O 1
ATOM 823 N N . LYS A 1 102 ? -13.471 3.070 22.236 1.00 52.75 102 LYS A N 1
ATOM 824 C CA . LYS A 1 102 ? -14.243 2.204 23.133 1.00 52.75 102 LYS A CA 1
ATOM 825 C C . LYS A 1 102 ? -13.385 1.269 23.989 1.00 52.75 102 LYS A C 1
ATOM 827 O O . LYS A 1 102 ? -13.886 0.766 24.983 1.00 52.75 102 LYS A O 1
ATOM 832 N N . LYS A 1 103 ? -12.130 1.006 23.612 1.00 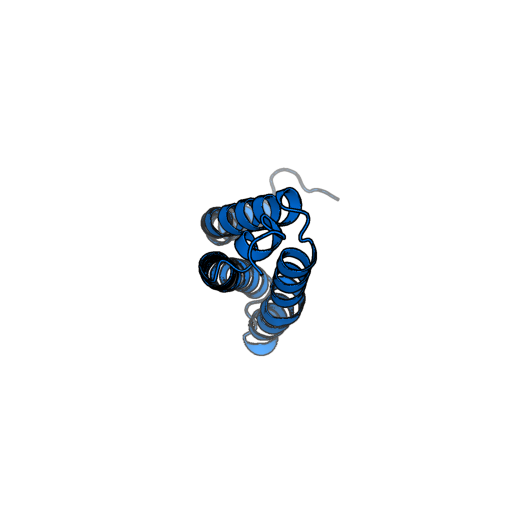55.12 103 LYS A N 1
ATOM 833 C CA . LYS A 1 103 ? -11.209 0.184 24.415 1.00 55.12 103 LYS A CA 1
ATOM 834 C C . LYS A 1 103 ? -10.434 0.993 25.451 1.00 55.12 103 LYS A C 1
ATOM 836 O O . LYS A 1 103 ? -9.945 0.402 26.404 1.00 55.12 103 LYS A O 1
ATOM 841 N N . LEU A 1 104 ? -10.325 2.310 25.267 1.00 56.78 104 LEU A N 1
ATOM 842 C CA . LEU A 1 104 ? -9.595 3.177 26.188 1.00 56.78 104 LEU A CA 1
ATOM 843 C C . LEU A 1 104 ? -10.411 3.537 27.442 1.00 56.78 104 LEU A C 1
ATOM 845 O O . LEU A 1 104 ? -9.827 3.984 28.420 1.00 56.78 104 LEU A O 1
ATOM 849 N N . ASN A 1 105 ? -11.737 3.352 27.421 1.00 52.41 105 ASN A N 1
ATOM 850 C CA . ASN A 1 105 ? -12.616 3.675 28.545 1.00 52.41 105 ASN A CA 1
ATOM 851 C C . ASN A 1 105 ? -13.543 2.486 28.889 1.00 52.41 105 ASN A C 1
ATOM 853 O O . ASN A 1 105 ? -14.636 2.385 28.321 1.00 52.41 105 ASN A O 1
ATOM 857 N N . PRO A 1 106 ? -13.106 1.565 29.772 1.00 58.50 106 PRO A N 1
ATOM 858 C CA . PRO A 1 106 ? -13.910 0.432 30.237 1.00 58.50 106 PRO A CA 1
ATOM 859 C C . PRO A 1 106 ? -15.098 0.847 31.121 1.00 58.50 106 PRO A C 1
ATOM 861 O O . PRO A 1 106 ? -16.015 0.054 31.301 1.00 58.50 106 PRO A O 1
ATOM 864 N N . ASP A 1 107 ? -15.109 2.083 31.630 1.00 62.75 107 ASP A N 1
ATOM 865 C CA . ASP A 1 107 ? -15.985 2.530 32.724 1.00 62.75 107 ASP A CA 1
ATOM 866 C C . ASP A 1 107 ? -17.332 3.111 32.251 1.00 62.75 107 ASP A C 1
ATOM 868 O O . ASP A 1 107 ? -18.064 3.735 33.017 1.00 62.75 107 ASP A O 1
ATOM 872 N N . ARG A 1 108 ? -17.675 2.943 30.967 1.00 54.94 108 ARG A N 1
ATOM 873 C CA . ARG A 1 108 ? -18.903 3.481 30.354 1.00 54.94 108 ARG A CA 1
ATOM 874 C C . ARG A 1 108 ? -19.901 2.381 29.960 1.00 54.94 108 ARG A C 1
ATOM 876 O O . ARG A 1 108 ? -20.424 2.401 28.840 1.00 54.94 108 ARG A O 1
ATOM 883 N N . ILE A 1 109 ? -20.149 1.433 30.866 1.00 58.06 109 ILE A N 1
ATOM 884 C CA . ILE A 1 109 ? -21.255 0.458 30.802 1.00 58.06 109 ILE A CA 1
ATOM 885 C C . ILE A 1 109 ? -22.027 0.512 32.115 1.00 58.06 109 ILE A C 1
ATOM 887 O O . ILE A 1 109 ? -21.363 0.458 33.170 1.00 58.06 109 ILE A O 1
#

Secondary structure (DSSP, 8-state):
---TT-HHHHHHHHHHHHHHHHHHHHHHHHHHHHHHHHHTT--HHHHHHHHIIIIIIIHHHHHIIIIIS--THHHHHHHHHHHHHHHHHHHHHHHHT-TTHHHH-TT--

Foldseek 3Di:
DDDPPDVVVVVVVVLLCVLCVVLVVLVVLLVVLCVVCVVLVHNPVNVVLVCCLVPVQLVVQLCCQCPVVVPNPSSNSNSSSVSSVVSSVVSVVVVVVCPSVCSVDPPPD

Sequence (109 aa):
FFIPNDPEVTKWGVILFRIISPSVVFFGILMVLNGAFQGAGDTKPPMVLNIVRLWGIRVPFSYLLALVFHMGPIGIWISMFLSNIVISIWGLFWFKRGKWEKKLNPDRI

Radius of gyration: 18.22 Å; Cα contacts (8 Å, |Δi|>4): 90; chains: 1; bounding box: 50×21×52 Å

Organism: NCBI:txid2052148

pLDDT: mean 82.72, std 10.6, range [52.41, 92.31]